Protein AF-A0A926X1R3-F1 (afdb_monomer)

Radius of gyration: 13.19 Å; Cα contacts (8 Å, |Δi|>4): 180; chains: 1; bounding box: 34×24×38 Å

Structure (mmCIF, N/CA/C/O backbone):
data_AF-A0A926X1R3-F1
#
_entry.id   AF-A0A926X1R3-F1
#
loop_
_atom_site.group_PDB
_atom_site.id
_atom_site.type_symbol
_atom_site.label_atom_id
_atom_site.label_alt_id
_atom_site.label_comp_id
_atom_site.label_asym_id
_atom_site.label_entity_id
_atom_site.label_seq_id
_atom_site.pdbx_PDB_ins_code
_atom_site.Cartn_x
_atom_site.Cartn_y
_atom_site.Cartn_z
_atom_site.occupancy
_atom_site.B_iso_or_equiv
_atom_site.auth_seq_id
_atom_site.auth_comp_id
_atom_site.auth_asym_id
_atom_site.auth_atom_id
_atom_site.pdbx_PDB_model_num
ATOM 1 N N . MET A 1 1 ? -13.185 -11.961 1.602 1.00 73.44 1 MET A N 1
ATOM 2 C CA . MET A 1 1 ? -12.074 -11.002 1.695 1.00 73.44 1 MET A CA 1
ATOM 3 C C . MET A 1 1 ? -10.957 -11.623 2.494 1.00 73.44 1 MET A C 1
ATOM 5 O O . MET A 1 1 ? -11.016 -11.673 3.722 1.00 73.44 1 MET A O 1
ATOM 9 N N . GLU A 1 2 ? -9.992 -12.167 1.768 1.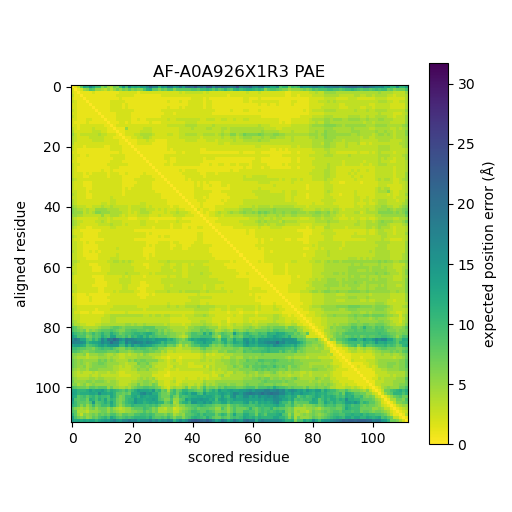00 88.19 2 GLU A N 1
ATOM 10 C CA . GLU A 1 2 ? -8.861 -12.924 2.312 1.00 88.19 2 GLU A CA 1
ATOM 11 C C . GLU A 1 2 ? -7.549 -12.139 2.226 1.00 88.19 2 GLU A C 1
ATOM 13 O O . GLU A 1 2 ? -6.559 -12.522 2.851 1.00 88.19 2 GLU A O 1
ATOM 18 N N . TYR A 1 3 ? -7.562 -11.000 1.528 1.00 93.44 3 TYR A N 1
ATOM 19 C CA . TYR A 1 3 ? -6.367 -10.234 1.217 1.00 93.44 3 TYR A CA 1
ATOM 20 C C . TYR A 1 3 ? -6.502 -8.772 1.679 1.00 93.44 3 TYR A C 1
ATOM 22 O O . TYR A 1 3 ? -7.520 -8.111 1.420 1.00 93.44 3 TYR A O 1
ATOM 30 N N . PRO A 1 4 ? -5.506 -8.252 2.416 1.00 95.44 4 PRO A N 1
ATOM 31 C CA . PRO A 1 4 ? -5.497 -6.874 2.882 1.00 95.44 4 PRO A CA 1
ATOM 32 C C . PRO A 1 4 ? -5.078 -5.906 1.777 1.00 95.44 4 PRO A C 1
ATOM 34 O O . PRO A 1 4 ? -4.168 -6.166 0.992 1.00 95.44 4 PRO A O 1
ATOM 37 N N . CYS A 1 5 ? -5.681 -4.722 1.789 1.00 96.06 5 CYS A N 1
ATOM 38 C CA . CYS A 1 5 ? -5.208 -3.618 0.975 1.00 96.06 5 CYS A CA 1
ATOM 39 C C . CYS A 1 5 ? -3.821 -3.151 1.448 1.00 96.06 5 CYS A C 1
ATOM 41 O O . CYS A 1 5 ? -3.669 -2.818 2.630 1.00 96.06 5 CYS A O 1
ATOM 43 N N . PRO A 1 6 ? -2.824 -3.029 0.552 1.00 95.12 6 PRO A N 1
ATOM 44 C CA . PRO A 1 6 ? -1.479 -2.621 0.944 1.00 95.12 6 PRO A CA 1
ATOM 45 C C . PRO A 1 6 ? -1.415 -1.169 1.436 1.00 95.12 6 PRO A C 1
ATOM 47 O O . PRO A 1 6 ? -0.549 -0.827 2.236 1.00 95.12 6 PRO A O 1
ATOM 50 N N . ALA A 1 7 ? -2.356 -0.314 1.029 1.00 96.31 7 ALA A N 1
ATOM 51 C CA . ALA A 1 7 ? -2.395 1.086 1.441 1.00 96.31 7 ALA A CA 1
ATOM 52 C C . ALA A 1 7 ? -3.014 1.322 2.829 1.00 96.31 7 ALA A C 1
ATOM 54 O O . ALA A 1 7 ? -2.656 2.285 3.498 1.00 96.31 7 ALA A O 1
ATOM 55 N N . CYS A 1 8 ? -3.965 0.496 3.279 1.00 97.00 8 CYS A N 1
ATOM 56 C CA . CYS A 1 8 ? -4.719 0.775 4.515 1.00 97.00 8 CYS A CA 1
ATOM 57 C C . CYS A 1 8 ? -4.806 -0.396 5.505 1.00 97.00 8 CYS A C 1
ATOM 59 O O . CYS A 1 8 ? -5.229 -0.202 6.654 1.00 97.00 8 CYS A O 1
ATOM 61 N N . GLY A 1 9 ? -4.434 -1.597 5.059 1.00 96.25 9 GLY A N 1
ATOM 62 C CA . GLY A 1 9 ? -4.413 -2.835 5.830 1.00 96.25 9 GLY A CA 1
ATOM 63 C C . GLY A 1 9 ? -5.758 -3.505 6.053 1.00 96.25 9 GLY A C 1
ATOM 64 O O . GLY A 1 9 ? -5.812 -4.540 6.708 1.00 96.25 9 GLY A O 1
ATOM 65 N N . PHE A 1 10 ? -6.855 -2.937 5.554 1.00 97.62 10 PHE A N 1
ATOM 66 C CA . PHE A 1 10 ? -8.177 -3.546 5.681 1.00 97.62 10 PHE A CA 1
ATOM 67 C C . PHE A 1 10 ? -8.344 -4.712 4.707 1.00 97.62 10 PHE A C 1
ATOM 69 O O . PHE A 1 10 ? -7.936 -4.614 3.553 1.00 97.62 10 PHE A O 1
ATOM 76 N N . MET A 1 11 ? -8.954 -5.800 5.180 1.00 96.56 11 MET A N 1
ATOM 77 C CA . MET A 1 11 ? -9.228 -7.021 4.416 1.00 96.56 11 MET A CA 1
ATOM 78 C C . MET A 1 11 ? -10.331 -6.758 3.392 1.00 96.56 11 MET A C 1
ATOM 80 O O . MET A 1 11 ? -11.493 -7.012 3.688 1.00 96.56 11 MET A O 1
ATOM 84 N N . THR A 1 12 ? -9.987 -6.189 2.235 1.00 96.56 12 THR A N 1
ATOM 85 C CA . THR A 1 12 ? -10.951 -5.701 1.228 1.00 96.56 12 THR A CA 1
ATOM 86 C C . THR A 1 12 ? -10.942 -6.483 -0.074 1.00 96.56 12 THR A C 1
ATOM 88 O O . THR A 1 12 ? -11.860 -6.296 -0.865 1.00 96.56 12 THR A O 1
ATOM 91 N N . PHE A 1 13 ? -9.935 -7.325 -0.306 1.00 95.25 13 PHE A N 1
ATOM 92 C CA . PHE A 1 13 ? -9.766 -8.033 -1.570 1.00 95.25 13 PHE A CA 1
ATOM 93 C C . PHE A 1 13 ? -10.078 -9.523 -1.420 1.00 95.25 13 PHE A C 1
ATOM 95 O O . PHE A 1 13 ? -9.832 -10.135 -0.372 1.00 95.25 13 PHE A O 1
ATOM 102 N N . ASP A 1 14 ? -10.665 -10.085 -2.472 1.00 93.69 14 ASP A N 1
ATOM 103 C CA . ASP A 1 14 ? -10.999 -11.509 -2.581 1.00 93.69 14 ASP A CA 1
ATOM 104 C C . ASP A 1 14 ? -9.956 -12.293 -3.394 1.00 93.69 14 ASP A C 1
ATOM 106 O O . ASP A 1 14 ? -9.964 -13.518 -3.368 1.00 93.69 14 ASP A O 1
ATOM 110 N N . GLU A 1 15 ? -9.027 -11.592 -4.046 1.00 91.69 15 GLU A N 1
ATOM 111 C CA . GLU A 1 15 ? -7.925 -12.151 -4.831 1.00 91.69 15 GLU A CA 1
ATOM 112 C C . GLU A 1 15 ? -6.571 -11.660 -4.281 1.00 91.69 15 GLU A C 1
ATOM 114 O O . GLU A 1 15 ? -6.540 -10.632 -3.587 1.00 91.69 15 GLU A O 1
ATOM 119 N N . PRO A 1 16 ? -5.463 -12.380 -4.555 1.00 88.94 16 PRO A N 1
ATOM 120 C CA . PRO A 1 16 ? -4.110 -11.909 -4.271 1.00 88.94 16 PRO A CA 1
ATOM 121 C C . PRO A 1 16 ? -3.802 -10.554 -4.920 1.00 88.94 16 PRO A C 1
ATOM 123 O O . PRO A 1 16 ? -4.538 -10.069 -5.778 1.00 88.94 16 PRO A O 1
ATOM 126 N N . SER A 1 17 ? -2.677 -9.957 -4.520 1.00 88.06 17 SER A N 1
ATOM 127 C CA . SER A 1 17 ? -2.229 -8.670 -5.054 1.00 88.06 17 SER A CA 1
ATOM 128 C C . SER A 1 17 ? -2.118 -8.668 -6.576 1.00 88.06 17 SER A C 1
ATOM 130 O O . SER A 1 17 ? -1.576 -9.614 -7.148 1.00 88.06 17 SER A O 1
ATOM 132 N N . GLY A 1 18 ? -2.504 -7.560 -7.203 1.00 89.38 18 GLY A N 1
ATOM 133 C CA . GLY A 1 18 ? -2.535 -7.443 -8.663 1.00 89.38 18 GLY A CA 1
ATOM 134 C C . GLY A 1 18 ? -3.907 -7.749 -9.259 1.00 89.38 18 GLY A C 1
ATOM 135 O O . GLY A 1 18 ? -4.016 -7.944 -10.464 1.00 89.38 18 GLY A O 1
ATOM 136 N N . SER A 1 19 ? -4.959 -7.772 -8.436 1.00 91.81 19 SER A N 1
ATOM 137 C CA . SER A 1 19 ? -6.336 -7.961 -8.902 1.00 91.81 19 SER A CA 1
ATOM 138 C C . SER A 1 19 ? -6.942 -6.714 -9.560 1.00 91.81 19 SER A C 1
ATOM 140 O O . SER A 1 19 ? -8.031 -6.788 -10.127 1.00 91.81 19 SER A O 1
ATOM 142 N N . TYR A 1 20 ? -6.279 -5.552 -9.458 1.00 93.50 20 TYR A N 1
ATOM 143 C CA . TYR A 1 20 ? -6.769 -4.244 -9.924 1.00 93.50 20 TYR A CA 1
ATOM 144 C C . TYR A 1 20 ? -8.120 -3.823 -9.320 1.00 93.50 20 TYR A C 1
ATOM 146 O O . TYR A 1 20 ? -8.790 -2.904 -9.789 1.00 93.50 20 TYR A O 1
ATOM 154 N N . ASN A 1 21 ? -8.543 -4.477 -8.237 1.00 96.06 21 ASN A N 1
ATOM 155 C CA . ASN A 1 21 ? -9.758 -4.110 -7.532 1.00 96.06 21 ASN A CA 1
ATOM 156 C C . ASN A 1 21 ? -9.544 -2.838 -6.707 1.00 96.06 21 ASN A C 1
ATOM 158 O O . ASN A 1 21 ? -8.507 -2.642 -6.072 1.00 96.06 21 ASN A O 1
ATOM 162 N N . LEU A 1 22 ? -10.571 -1.991 -6.644 1.00 97.81 22 LEU A N 1
ATOM 163 C CA . LEU A 1 22 ? -10.555 -0.801 -5.799 1.00 97.81 22 LEU A CA 1
ATOM 164 C C . LEU A 1 22 ? -10.845 -1.165 -4.342 1.00 97.81 22 LEU A C 1
ATOM 166 O O . LEU A 1 22 ? -11.871 -1.762 -4.011 1.00 97.81 22 LEU A O 1
ATOM 170 N N . CYS A 1 23 ? -9.969 -0.741 -3.436 1.00 98.00 23 CYS A N 1
ATOM 171 C CA . CYS A 1 23 ? -10.173 -0.908 -2.007 1.00 98.00 23 CYS A CA 1
ATOM 172 C C . CYS A 1 23 ? -11.412 -0.128 -1.545 1.00 98.00 23 CYS A C 1
ATOM 174 O O . CYS A 1 23 ? -11.416 1.102 -1.538 1.00 98.00 23 CYS A O 1
ATOM 176 N N . ALA A 1 24 ? -12.430 -0.822 -1.032 1.00 97.94 24 ALA A N 1
ATOM 177 C CA . ALA A 1 24 ? -13.658 -0.194 -0.533 1.00 97.94 24 ALA A CA 1
ATOM 178 C C . ALA A 1 24 ? -13.434 0.795 0.635 1.00 97.94 24 ALA A C 1
ATOM 180 O O . ALA A 1 24 ? -14.294 1.636 0.929 1.00 97.94 24 ALA A O 1
ATOM 181 N N . VAL A 1 25 ? -12.282 0.714 1.316 1.00 98.44 25 VAL A N 1
ATOM 182 C CA . VAL A 1 25 ? -11.924 1.586 2.441 1.00 98.44 25 VAL A CA 1
ATOM 183 C C . VAL A 1 25 ? -11.223 2.860 1.986 1.00 98.44 25 VAL A C 1
ATOM 185 O O . VAL A 1 25 ? -11.751 3.941 2.259 1.00 98.44 25 VAL A O 1
ATOM 188 N N . CYS A 1 26 ? -10.083 2.748 1.301 1.00 97.94 26 CYS A N 1
ATOM 189 C CA . CYS A 1 26 ? -9.253 3.903 0.942 1.00 97.94 26 CYS A CA 1
ATOM 190 C C . CYS A 1 26 ? -9.325 4.311 -0.537 1.00 97.94 26 CYS A C 1
ATOM 192 O O . CYS A 1 26 ? -9.014 5.455 -0.832 1.00 97.94 26 CYS A O 1
ATOM 194 N N . ASN A 1 27 ? -9.845 3.456 -1.424 1.00 97.81 27 ASN A N 1
ATOM 195 C CA . ASN A 1 27 ? -9.869 3.606 -2.889 1.00 97.81 27 ASN A CA 1
ATOM 196 C C . ASN A 1 27 ? -8.532 3.375 -3.611 1.00 97.81 27 ASN A C 1
ATOM 198 O O . ASN A 1 27 ? -8.441 3.681 -4.792 1.00 97.81 27 ASN A O 1
ATOM 202 N N . TRP A 1 28 ? -7.525 2.812 -2.941 1.00 97.88 28 TRP A N 1
ATOM 203 C CA . TRP A 1 28 ? -6.338 2.291 -3.6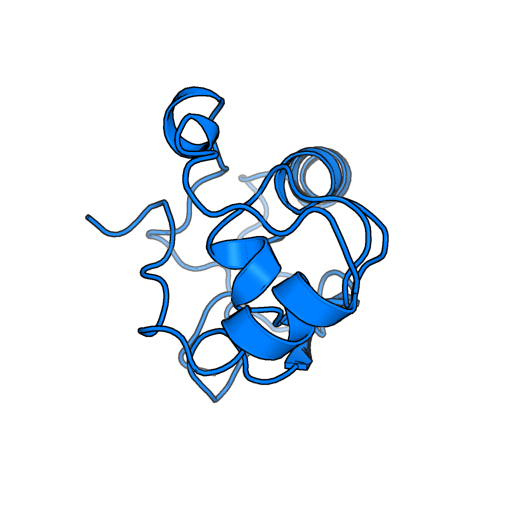25 1.00 97.88 28 TRP A CA 1
ATOM 204 C C . TRP A 1 28 ? -6.720 1.141 -4.565 1.00 97.88 28 TRP A C 1
ATOM 206 O O . TRP A 1 28 ? -7.412 0.215 -4.131 1.00 97.88 28 TRP A O 1
ATOM 216 N N . GLU A 1 29 ? -6.272 1.192 -5.814 1.00 97.88 29 GLU A N 1
ATOM 217 C CA . GLU A 1 29 ? -6.390 0.107 -6.788 1.00 97.88 29 GLU A CA 1
ATOM 218 C C . GLU A 1 29 ? -5.281 -0.921 -6.560 1.00 97.88 29 GLU A C 1
ATOM 220 O O . GLU A 1 29 ? -4.113 -0.556 -6.415 1.00 97.88 29 GLU A O 1
ATOM 225 N N . ASP A 1 30 ? -5.646 -2.200 -6.485 1.00 95.12 30 ASP A N 1
ATOM 226 C CA . ASP A 1 30 ? -4.743 -3.310 -6.174 1.00 95.12 30 ASP A CA 1
ATOM 227 C C . ASP A 1 30 ? -3.736 -3.609 -7.299 1.00 95.12 30 ASP A C 1
ATOM 229 O O . ASP A 1 30 ? -3.861 -4.575 -8.048 1.00 95.12 30 ASP A O 1
ATOM 233 N N . ASP A 1 31 ? -2.735 -2.741 -7.411 1.00 94.00 31 ASP A N 1
ATOM 234 C CA . ASP A 1 31 ? -1.663 -2.784 -8.400 1.00 94.00 31 ASP A CA 1
ATOM 235 C C . ASP A 1 31 ? -0.446 -3.548 -7.845 1.00 94.00 31 ASP A C 1
ATOM 237 O O . ASP A 1 31 ? 0.253 -3.087 -6.935 1.00 94.00 31 ASP A O 1
ATOM 241 N N . GLY A 1 32 ? -0.182 -4.728 -8.416 1.00 92.31 32 GLY A N 1
ATOM 242 C CA . GLY A 1 32 ? 0.951 -5.579 -8.046 1.00 92.31 32 GLY A CA 1
ATOM 243 C C . GLY A 1 32 ? 2.310 -4.938 -8.346 1.00 92.31 32 GLY A C 1
ATOM 244 O O . GLY A 1 32 ? 3.254 -5.095 -7.571 1.00 92.31 32 GLY A O 1
ATOM 245 N N . VAL A 1 33 ? 2.421 -4.133 -9.404 1.00 91.94 33 VAL A N 1
ATOM 246 C CA . VAL A 1 33 ? 3.667 -3.432 -9.740 1.00 91.94 33 VAL A CA 1
ATOM 247 C C . VAL A 1 33 ? 3.967 -2.377 -8.679 1.00 91.94 33 VAL A C 1
ATOM 249 O O . VAL A 1 33 ? 5.092 -2.296 -8.185 1.00 91.94 33 VAL A O 1
ATOM 252 N N . GLN A 1 34 ? 2.959 -1.611 -8.257 1.00 93.25 34 GLN A N 1
ATOM 253 C CA . GLN A 1 34 ? 3.113 -0.637 -7.172 1.00 93.25 34 GLN A CA 1
ATOM 254 C C . GLN A 1 34 ? 3.266 -1.289 -5.792 1.00 93.25 34 GLN A C 1
ATOM 256 O O . GLN A 1 34 ? 3.883 -0.690 -4.913 1.00 93.25 34 GLN A O 1
ATOM 261 N N . LEU A 1 35 ? 2.772 -2.516 -5.588 1.00 92.06 35 LEU A N 1
ATOM 262 C CA . LEU A 1 35 ? 3.090 -3.297 -4.389 1.00 92.06 35 LEU A CA 1
ATOM 263 C C . LEU A 1 35 ? 4.564 -3.722 -4.369 1.00 92.06 35 LEU A C 1
ATOM 265 O O . LEU A 1 35 ? 5.220 -3.608 -3.333 1.00 92.06 35 LEU A O 1
ATOM 269 N N . ARG A 1 36 ? 5.092 -4.179 -5.511 1.00 89.50 36 ARG A N 1
ATOM 270 C CA . ARG A 1 36 ? 6.500 -4.572 -5.667 1.00 89.50 36 ARG A CA 1
ATOM 271 C C . ARG A 1 36 ? 7.452 -3.382 -5.568 1.00 89.50 36 ARG A C 1
ATOM 273 O O . ARG A 1 36 ? 8.538 -3.515 -5.008 1.00 89.50 36 ARG A O 1
ATOM 280 N N . PHE A 1 37 ? 7.040 -2.230 -6.091 1.00 91.06 37 PHE A N 1
ATOM 281 C CA . PHE A 1 37 ? 7.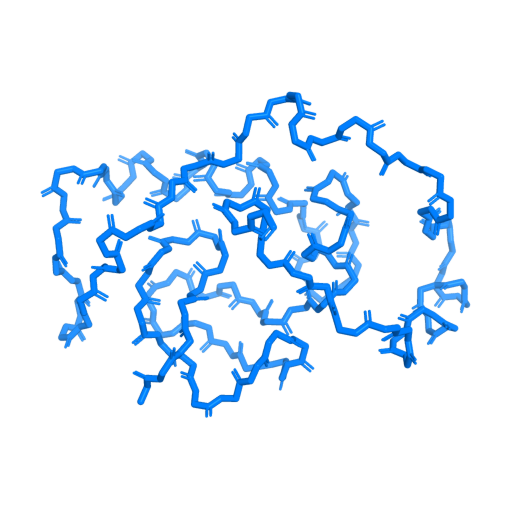813 -0.992 -6.110 1.00 91.06 37 PHE A CA 1
ATOM 282 C C . PHE A 1 37 ? 7.045 0.131 -5.397 1.00 91.06 37 PHE A C 1
ATOM 284 O O . PHE A 1 37 ? 6.502 1.020 -6.058 1.00 91.06 37 PHE A O 1
ATOM 291 N N . PRO A 1 38 ? 7.018 0.157 -4.047 1.00 92.38 38 PRO A N 1
ATOM 292 C CA . PRO A 1 38 ? 6.153 1.068 -3.296 1.00 92.38 38 PRO A CA 1
ATOM 293 C C . PRO A 1 38 ? 6.422 2.558 -3.501 1.00 92.38 38 PRO A C 1
ATOM 295 O O . PRO A 1 38 ? 5.590 3.385 -3.135 1.00 92.38 38 PRO A O 1
ATOM 298 N N . THR A 1 39 ? 7.577 2.914 -4.060 1.00 92.81 39 THR A N 1
ATOM 299 C CA . THR A 1 39 ? 7.977 4.291 -4.38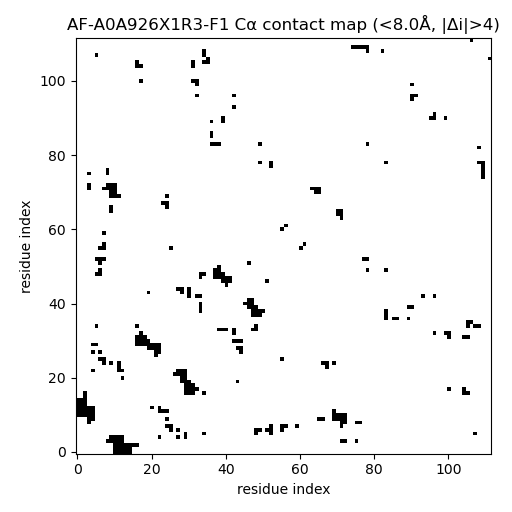2 1.00 92.81 39 THR A CA 1
ATOM 300 C C . THR A 1 39 ? 7.726 4.669 -5.846 1.00 92.81 39 THR A C 1
ATOM 302 O O . THR A 1 39 ? 7.909 5.832 -6.209 1.00 92.81 39 THR A O 1
ATOM 305 N N . MET A 1 40 ? 7.259 3.736 -6.684 1.00 93.00 40 MET A N 1
ATOM 306 C CA . MET A 1 40 ? 6.920 3.998 -8.083 1.00 93.00 40 MET A CA 1
ATOM 307 C C . MET A 1 40 ? 5.662 4.873 -8.180 1.00 93.00 40 MET A C 1
ATOM 309 O O . MET A 1 40 ? 4.584 4.507 -7.707 1.00 93.00 40 MET A O 1
ATOM 313 N N . ARG A 1 41 ? 5.800 6.038 -8.820 1.00 93.81 41 ARG A N 1
ATOM 314 C CA . ARG A 1 41 ? 4.684 6.920 -9.204 1.00 93.81 41 ARG A CA 1
ATOM 315 C C . ARG A 1 41 ? 4.156 6.547 -10.593 1.00 93.81 41 ARG A C 1
ATOM 317 O O . ARG A 1 41 ? 4.878 5.956 -11.389 1.00 93.81 41 ARG A O 1
ATOM 324 N N . GLY A 1 42 ? 2.928 6.953 -10.906 1.00 92.06 42 GLY A N 1
ATOM 325 C CA . GLY A 1 42 ? 2.231 6.542 -12.128 1.00 92.06 42 GLY A CA 1
ATOM 326 C C . GLY A 1 42 ? 1.417 5.267 -11.902 1.00 92.06 42 GLY A C 1
ATOM 327 O O . GLY A 1 42 ? 0.805 5.126 -10.847 1.00 92.06 42 GLY A O 1
ATOM 328 N N . GLY A 1 43 ? 1.398 4.362 -12.882 1.00 89.81 43 GLY A N 1
ATOM 329 C CA . GLY A 1 43 ? 0.614 3.123 -12.802 1.00 89.81 43 GLY A CA 1
ATOM 330 C C . GLY A 1 43 ? -0.888 3.381 -12.665 1.00 89.81 43 GLY A C 1
ATOM 331 O O . GLY A 1 43 ? -1.385 4.414 -13.126 1.00 89.81 43 GLY A O 1
ATOM 332 N N . ALA A 1 44 ? -1.598 2.454 -12.019 1.00 91.50 44 ALA A N 1
ATOM 333 C CA . ALA A 1 44 ? -3.042 2.561 -11.816 1.00 91.50 44 ALA A CA 1
ATOM 334 C C . ALA A 1 44 ? -3.436 3.722 -10.880 1.00 91.50 44 ALA A C 1
ATOM 336 O O . ALA A 1 44 ? -4.427 4.411 -11.117 1.00 91.50 44 ALA A O 1
ATOM 337 N N . ASN A 1 45 ? -2.630 3.993 -9.845 1.00 96.31 45 ASN A N 1
ATOM 338 C CA . ASN A 1 45 ? -2.991 4.953 -8.796 1.00 96.31 45 ASN A CA 1
ATOM 339 C C . ASN A 1 45 ? -2.449 6.378 -9.018 1.00 96.31 45 ASN A C 1
ATOM 341 O O . ASN A 1 45 ? -2.888 7.317 -8.353 1.00 96.31 45 ASN A O 1
ATOM 345 N N . GLY A 1 46 ? -1.477 6.577 -9.914 1.00 94.69 46 GLY A N 1
ATOM 346 C CA . GLY A 1 46 ? -0.810 7.865 -10.165 1.00 94.69 46 GLY A CA 1
ATOM 347 C C . GLY A 1 46 ? 0.156 8.308 -9.052 1.00 94.69 46 GLY A C 1
ATOM 348 O O . GLY A 1 46 ? 1.273 8.758 -9.329 1.00 94.69 46 GLY A O 1
ATOM 349 N N . GLU A 1 47 ? -0.244 8.162 -7.791 1.00 95.94 47 GLU A N 1
ATOM 350 C CA . GLU A 1 47 ? 0.598 8.319 -6.601 1.00 95.94 47 GLU A CA 1
ATOM 351 C C . GLU A 1 47 ? 1.379 7.031 -6.306 1.00 95.94 47 GLU A C 1
ATOM 353 O O . GLU A 1 47 ? 1.015 5.964 -6.790 1.00 95.94 47 GLU A O 1
ATOM 358 N N . ASN A 1 48 ? 2.458 7.113 -5.518 1.00 94.75 48 ASN A N 1
ATOM 359 C CA . ASN A 1 48 ? 3.148 5.907 -5.051 1.00 94.75 48 ASN A CA 1
ATOM 360 C C . ASN A 1 48 ? 2.533 5.396 -3.743 1.00 94.75 48 ASN A C 1
ATOM 362 O O . ASN A 1 48 ? 2.037 6.171 -2.922 1.00 94.75 48 ASN A O 1
ATOM 366 N N . LEU A 1 49 ? 2.607 4.081 -3.554 1.00 95.31 49 LEU A N 1
ATOM 367 C CA . LEU A 1 49 ? 2.002 3.378 -2.428 1.00 95.31 49 LEU A CA 1
ATOM 368 C C . LEU A 1 49 ? 2.545 3.857 -1.072 1.00 95.31 49 LEU A C 1
ATOM 370 O O . LEU A 1 49 ? 1.779 3.970 -0.116 1.00 95.31 49 LEU A O 1
ATOM 374 N N . PHE A 1 50 ? 3.844 4.157 -0.980 1.00 94.56 50 PHE A N 1
ATOM 375 C CA . PHE A 1 50 ? 4.479 4.609 0.258 1.00 94.56 50 PHE A CA 1
ATOM 376 C C . PHE A 1 50 ? 3.871 5.920 0.768 1.00 94.56 50 PHE A C 1
ATOM 378 O O . PHE A 1 50 ? 3.388 5.976 1.900 1.00 94.56 50 PHE A O 1
ATOM 385 N N . GLU A 1 51 ? 3.862 6.967 -0.058 1.00 95.44 51 GLU A N 1
ATOM 386 C CA . GLU A 1 51 ? 3.320 8.279 0.310 1.00 95.44 51 GLU A CA 1
ATOM 387 C C . GLU A 1 51 ? 1.808 8.219 0.525 1.00 95.44 51 GLU A C 1
ATOM 389 O O . GLU A 1 51 ? 1.304 8.763 1.511 1.00 95.44 51 GLU A O 1
ATOM 394 N N . TYR A 1 52 ? 1.098 7.501 -0.349 1.00 97.38 52 TYR A N 1
ATOM 395 C CA . TYR A 1 52 ? -0.344 7.328 -0.241 1.00 97.38 52 TYR A CA 1
ATOM 396 C C . TYR A 1 52 ? -0.737 6.669 1.084 1.00 97.38 52 TYR A C 1
ATOM 398 O O . TYR A 1 52 ? -1.644 7.129 1.779 1.00 97.38 52 TYR A O 1
ATOM 406 N N . GLN A 1 53 ? -0.006 5.635 1.501 1.00 96.00 53 GLN A N 1
ATOM 407 C CA . GLN A 1 53 ? -0.225 4.992 2.789 1.00 96.00 53 GLN A CA 1
ATOM 408 C C . GLN A 1 53 ? -0.024 5.962 3.964 1.00 96.00 53 GLN A C 1
ATOM 410 O O . GLN A 1 53 ? -0.828 5.956 4.899 1.00 96.00 53 GLN A O 1
ATOM 415 N N . GLN A 1 54 ? 1.007 6.816 3.930 1.00 95.50 54 GLN A N 1
ATOM 416 C CA . GLN A 1 54 ? 1.205 7.816 4.988 1.00 95.50 54 GLN A CA 1
ATOM 417 C C . GLN A 1 54 ? 0.025 8.792 5.068 1.00 95.50 54 GLN A C 1
ATOM 419 O O . GLN A 1 54 ? -0.398 9.153 6.167 1.00 95.50 54 GLN A O 1
ATOM 424 N N . GLU A 1 55 ? -0.534 9.200 3.926 1.00 97.25 55 GLU A N 1
ATOM 425 C CA . GLU A 1 55 ? -1.710 10.073 3.881 1.00 97.25 55 GLU A CA 1
ATOM 426 C C . GLU A 1 55 ? -2.960 9.372 4.425 1.00 97.25 55 GLU A C 1
ATOM 428 O O . GLU A 1 55 ? -3.660 9.908 5.287 1.00 97.25 55 GLU A O 1
ATOM 433 N N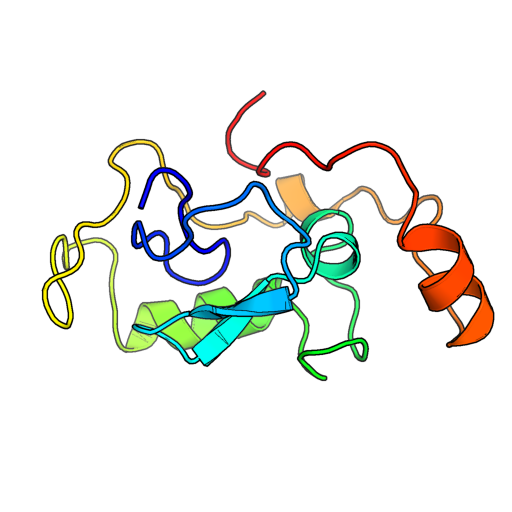 . VAL A 1 56 ? -3.205 8.130 4.003 1.00 97.56 56 VAL A N 1
ATOM 434 C CA . VAL A 1 56 ? -4.320 7.315 4.501 1.00 97.56 56 VAL A CA 1
ATOM 435 C C . VAL A 1 56 ? -4.253 7.157 6.018 1.00 97.56 56 VAL A C 1
ATOM 437 O O . VAL A 1 56 ? -5.275 7.293 6.695 1.00 97.56 56 VAL A O 1
ATOM 440 N N . LEU A 1 57 ? -3.065 6.921 6.579 1.00 96.81 57 LEU A N 1
ATOM 441 C CA . LEU A 1 57 ? -2.875 6.719 8.016 1.00 96.81 57 LEU A CA 1
ATOM 442 C C . LEU A 1 57 ? -3.164 7.965 8.865 1.00 96.81 57 LEU A C 1
ATOM 444 O O . LEU A 1 57 ? -3.453 7.814 10.053 1.00 96.81 57 LEU A O 1
ATOM 448 N N . LYS A 1 58 ? -3.172 9.175 8.286 1.00 97.69 58 LYS A N 1
ATOM 449 C CA . LYS A 1 58 ? -3.635 10.386 8.992 1.00 97.69 58 LYS A CA 1
ATOM 450 C C . LYS A 1 58 ? -5.129 10.312 9.318 1.00 97.69 58 LYS A C 1
ATOM 452 O O . LYS A 1 58 ? -5.546 10.781 10.373 1.00 97.69 58 LYS A O 1
ATOM 457 N N . ASN A 1 59 ? -5.917 9.697 8.434 1.00 97.00 59 ASN A N 1
ATOM 458 C CA . ASN A 1 59 ? -7.372 9.570 8.565 1.00 97.00 59 ASN A CA 1
ATOM 459 C C . ASN A 1 59 ? -7.806 8.210 9.136 1.00 97.00 59 ASN A C 1
ATOM 461 O O . ASN A 1 59 ? -8.846 8.104 9.783 1.00 97.00 59 ASN A O 1
ATOM 465 N N . LEU A 1 60 ? -7.005 7.167 8.914 1.00 97.44 60 LEU A N 1
ATOM 466 C CA . LEU A 1 60 ? -7.232 5.801 9.384 1.00 97.44 60 LEU A CA 1
ATOM 467 C C . LEU A 1 60 ? -6.030 5.316 10.213 1.00 97.44 60 LEU A C 1
ATOM 469 O O . LEU A 1 60 ? -5.339 4.378 9.796 1.00 97.44 60 LEU A O 1
ATOM 473 N N . PRO A 1 61 ? -5.760 5.917 11.389 1.00 97.00 61 PRO A N 1
ATOM 474 C CA . PRO A 1 61 ? -4.591 5.576 12.197 1.00 97.00 61 PRO A CA 1
ATOM 475 C C . PRO A 1 61 ? -4.613 4.111 12.652 1.00 97.00 61 PRO A C 1
ATOM 477 O O . PRO A 1 61 ? -5.660 3.466 12.657 1.00 97.00 61 PRO A O 1
ATOM 480 N N . LEU A 1 62 ? -3.462 3.569 13.068 1.00 95.00 62 LEU A N 1
ATOM 481 C CA . LEU A 1 62 ? -3.289 2.150 13.449 1.00 95.00 62 LEU A CA 1
ATOM 482 C C . LEU A 1 62 ? -4.227 1.658 14.566 1.00 95.00 62 LEU A C 1
ATOM 484 O O . LEU A 1 62 ? -4.489 0.454 14.676 1.00 95.00 62 LEU A O 1
ATOM 488 N N . SER A 1 63 ? -4.731 2.586 15.383 1.00 95.88 63 SER A N 1
ATOM 489 C CA . SER A 1 63 ? -5.735 2.335 16.420 1.00 95.88 63 SER A CA 1
ATOM 490 C C . SER A 1 63 ? -7.112 1.982 15.854 1.00 95.88 63 SER A C 1
ATOM 492 O O . SER A 1 63 ? -7.876 1.289 16.521 1.00 95.88 63 SER A O 1
ATOM 494 N N . VAL A 1 64 ? -7.430 2.397 14.624 1.00 97.62 64 VAL A N 1
ATOM 495 C CA . VAL A 1 64 ? -8.665 2.018 13.931 1.00 97.62 64 VAL A CA 1
ATOM 496 C C . VAL A 1 64 ? -8.522 0.580 13.440 1.00 97.62 64 VAL A C 1
ATOM 498 O O . VAL A 1 64 ? -7.730 0.291 12.546 1.00 97.62 64 VAL A O 1
ATOM 501 N N . LYS A 1 65 ? -9.268 -0.343 14.044 1.00 97.12 65 LYS A N 1
ATOM 502 C CA . LYS A 1 65 ? -9.261 -1.764 13.656 1.00 97.12 65 LYS 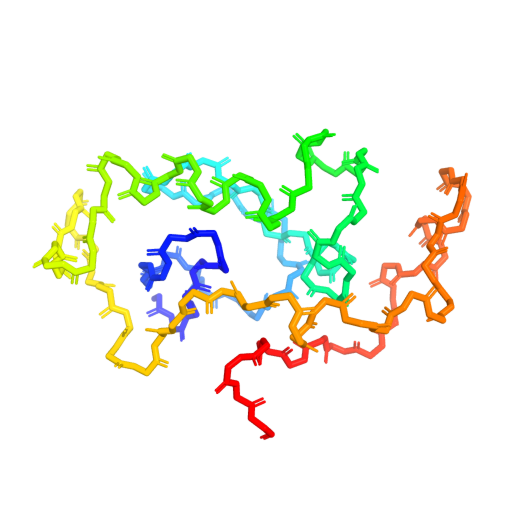A CA 1
ATOM 503 C C . LYS A 1 65 ? -10.395 -2.136 12.708 1.00 97.12 65 LYS A C 1
ATOM 505 O O . LYS A 1 65 ? -10.300 -3.150 12.027 1.00 97.12 65 LYS A O 1
ATOM 510 N N . GLU A 1 66 ? -11.416 -1.288 12.615 1.00 97.94 66 GLU A N 1
ATOM 511 C CA . GLU A 1 66 ? -12.578 -1.487 11.754 1.00 97.94 66 GLU A CA 1
ATOM 512 C C . GLU A 1 66 ? -12.948 -0.191 11.028 1.00 97.94 66 GLU A C 1
ATOM 514 O O . GLU A 1 66 ? -12.954 0.881 11.632 1.00 97.94 66 GLU A O 1
ATOM 519 N N . ALA A 1 67 ? -13.254 -0.281 9.734 1.00 97.62 67 ALA A N 1
ATOM 520 C CA . ALA A 1 67 ? -13.710 0.846 8.923 1.00 97.62 67 ALA A CA 1
ATOM 521 C C . ALA A 1 67 ? -14.629 0.349 7.803 1.00 97.62 67 ALA A C 1
ATOM 523 O O . ALA A 1 67 ? -14.321 -0.632 7.135 1.00 97.62 67 ALA A O 1
ATOM 524 N N . LYS A 1 68 ? -15.770 1.020 7.591 1.00 96.75 68 LYS A N 1
ATOM 525 C CA . LYS A 1 68 ? -16.773 0.670 6.560 1.00 96.75 68 LYS A CA 1
ATOM 526 C C . LYS A 1 68 ? -17.229 -0.809 6.569 1.00 96.75 68 LYS A C 1
ATOM 528 O O . LYS A 1 68 ? -17.608 -1.333 5.530 1.00 96.75 68 LYS A O 1
ATOM 533 N N . GLY A 1 69 ? -17.195 -1.479 7.725 1.00 97.06 69 GLY A N 1
ATOM 534 C CA . GLY A 1 69 ? -17.542 -2.904 7.861 1.00 97.06 69 GLY A CA 1
ATOM 535 C C . GLY A 1 69 ? -16.391 -3.884 7.597 1.00 97.06 69 GLY A C 1
ATOM 536 O O . GLY A 1 69 ? -16.593 -5.092 7.671 1.00 97.06 69 GLY A O 1
ATOM 537 N N . TYR A 1 70 ? -15.185 -3.380 7.331 1.00 97.94 70 TYR A N 1
ATOM 538 C CA . TYR A 1 70 ? -13.982 -4.171 7.088 1.00 97.94 70 TYR A CA 1
ATOM 539 C C . TYR A 1 70 ? -13.079 -4.158 8.318 1.00 97.94 70 TYR A C 1
ATOM 541 O O . TYR A 1 70 ? -12.951 -3.129 8.984 1.00 97.94 70 TYR A O 1
ATOM 549 N N . ARG A 1 71 ? -12.409 -5.282 8.586 1.00 97.75 71 ARG A N 1
ATOM 550 C CA . ARG A 1 71 ? -11.401 -5.415 9.648 1.00 97.75 71 ARG A CA 1
ATOM 551 C C . ARG A 1 71 ? -9.998 -5.216 9.083 1.00 97.75 71 ARG A C 1
ATOM 553 O O . ARG A 1 71 ? -9.723 -5.640 7.961 1.00 97.75 71 ARG A O 1
ATOM 560 N N . ARG A 1 72 ? -9.122 -4.564 9.846 1.00 96.69 72 ARG A N 1
ATOM 561 C CA . ARG A 1 72 ? -7.691 -4.452 9.536 1.00 96.69 72 ARG A CA 1
ATOM 562 C C . ARG A 1 72 ? -6.992 -5.770 9.858 1.00 96.69 72 ARG A C 1
ATOM 564 O O . ARG A 1 72 ? -7.225 -6.317 10.932 1.00 96.69 72 ARG A O 1
ATOM 571 N N . ASP A 1 73 ? -6.155 -6.255 8.944 1.00 94.88 73 ASP A N 1
ATOM 572 C CA . ASP A 1 73 ? -5.293 -7.415 9.181 1.00 94.88 73 ASP A CA 1
ATOM 573 C C . ASP A 1 73 ? -4.399 -7.137 10.400 1.00 94.88 73 ASP A C 1
ATOM 575 O O . ASP A 1 73 ? -3.759 -6.088 10.506 1.00 94.88 73 ASP A O 1
ATOM 579 N N . GLU A 1 74 ? -4.389 -8.070 11.348 1.00 91.62 74 GLU A N 1
ATOM 580 C CA . GLU A 1 74 ? -3.605 -7.982 12.581 1.00 91.62 74 GLU A CA 1
ATOM 581 C C . GLU A 1 74 ? -2.098 -8.025 12.314 1.00 91.62 74 GLU A C 1
ATOM 583 O O . GLU A 1 74 ? -1.319 -7.487 13.099 1.00 91.62 74 GLU A O 1
ATOM 588 N N . GLN A 1 75 ? -1.696 -8.642 11.202 1.00 90.31 75 GLN A N 1
ATOM 589 C CA . GLN A 1 75 ? -0.308 -8.735 10.766 1.00 90.31 75 GLN A CA 1
ATOM 590 C C . GLN A 1 75 ? 0.111 -7.555 9.886 1.00 90.31 75 GLN A C 1
ATOM 592 O O . GLN A 1 75 ? 1.299 -7.412 9.601 1.00 90.31 75 GLN A O 1
ATOM 597 N N . TRP A 1 76 ? -0.833 -6.719 9.441 1.00 93.19 76 TRP A N 1
ATOM 598 C CA . TRP A 1 76 ? -0.512 -5.582 8.587 1.00 93.19 76 TRP A CA 1
ATOM 599 C C . TRP A 1 76 ? 0.240 -4.507 9.362 1.00 93.19 76 TRP A C 1
ATOM 601 O O . TRP A 1 76 ? -0.195 -4.050 10.425 1.00 93.19 76 TRP A O 1
ATOM 611 N N . CYS A 1 77 ? 1.344 -4.048 8.783 1.00 91.00 77 CYS A N 1
ATOM 612 C CA . CYS A 1 77 ? 2.079 -2.895 9.271 1.00 91.00 77 CYS A CA 1
ATOM 613 C C . CYS A 1 77 ? 2.331 -1.886 8.141 1.00 91.00 77 CYS A C 1
ATOM 615 O O . CYS A 1 77 ? 2.225 -2.239 6.965 1.00 91.00 77 CYS A O 1
ATOM 617 N N . PRO A 1 78 ? 2.632 -0.620 8.471 1.00 92.19 78 PRO A N 1
ATOM 618 C CA . PRO A 1 78 ? 3.039 0.364 7.479 1.00 92.19 78 PRO A CA 1
ATOM 619 C C . PRO A 1 78 ? 4.391 0.038 6.831 1.00 92.19 78 PRO A C 1
ATOM 621 O O . PRO A 1 78 ? 5.282 -0.516 7.472 1.00 92.19 78 PRO A O 1
ATOM 624 N N . ILE A 1 79 ? 4.551 0.450 5.577 1.00 90.94 79 ILE A N 1
ATOM 625 C CA . ILE A 1 79 ? 5.798 0.445 4.823 1.00 90.94 79 ILE A CA 1
ATOM 626 C C . ILE A 1 79 ? 6.800 1.342 5.539 1.00 90.94 79 ILE A C 1
ATOM 628 O O . ILE A 1 79 ? 6.511 2.493 5.879 1.00 90.94 79 ILE A O 1
ATOM 632 N N . THR A 1 80 ? 8.008 0.824 5.717 1.00 88.25 80 THR A N 1
ATOM 633 C CA . THR A 1 80 ? 9.161 1.612 6.150 1.00 88.25 80 THR A CA 1
ATOM 634 C C . THR A 1 80 ? 10.049 1.946 4.956 1.00 88.25 80 THR A C 1
ATOM 636 O O . THR A 1 80 ? 10.021 1.252 3.941 1.00 88.25 80 THR A O 1
ATOM 639 N N . LEU A 1 81 ? 10.887 2.981 5.076 1.00 79.19 81 LEU A N 1
ATOM 640 C CA . LEU A 1 81 ? 11.881 3.291 4.041 1.00 79.19 81 LEU A CA 1
ATOM 641 C C . LEU A 1 81 ? 12.807 2.103 3.755 1.00 79.19 81 LEU A C 1
ATOM 643 O O . LEU A 1 81 ? 13.203 1.921 2.609 1.00 79.19 81 LEU A O 1
ATOM 647 N N . ASP A 1 82 ? 13.092 1.273 4.760 1.00 80.12 82 ASP A N 1
ATOM 648 C CA . ASP A 1 82 ? 13.896 0.061 4.596 1.00 80.12 82 ASP A CA 1
ATOM 649 C C . ASP A 1 82 ? 13.206 -0.973 3.697 1.00 80.12 82 ASP A C 1
ATOM 651 O O . ASP A 1 82 ? 13.862 -1.646 2.906 1.00 80.12 82 ASP A O 1
ATOM 655 N N . ASN A 1 83 ? 11.871 -1.037 3.728 1.00 75.88 83 ASN A N 1
ATOM 656 C CA . ASN A 1 83 ? 11.094 -1.883 2.820 1.00 75.88 83 ASN A CA 1
ATOM 657 C C . ASN A 1 83 ? 11.015 -1.320 1.388 1.00 75.88 83 ASN A C 1
ATOM 659 O O . ASN A 1 83 ? 10.670 -2.056 0.470 1.00 75.88 83 ASN A O 1
ATOM 663 N N . CYS A 1 84 ? 11.354 -0.045 1.181 1.00 74.38 84 CYS A N 1
ATOM 664 C CA . CYS A 1 84 ? 11.335 0.617 -0.127 1.00 74.38 84 CYS A CA 1
ATOM 665 C C . CYS A 1 84 ? 12.667 0.527 -0.894 1.00 74.38 84 CYS A C 1
ATOM 667 O O . CYS A 1 84 ? 12.775 1.098 -1.978 1.00 74.38 84 CYS A O 1
ATOM 669 N N . GLN A 1 85 ? 13.705 -0.109 -0.338 1.00 65.44 85 GLN A N 1
ATOM 670 C CA . GLN A 1 85 ? 15.081 0.058 -0.833 1.00 65.44 85 GLN A CA 1
ATOM 671 C C . GLN A 1 85 ? 15.373 -0.638 -2.167 1.00 65.44 85 GLN A C 1
ATOM 673 O O . GLN A 1 85 ? 16.352 -0.284 -2.825 1.00 65.44 85 GLN A O 1
ATOM 678 N N . ASN A 1 86 ? 14.549 -1.596 -2.597 1.00 68.06 86 ASN A N 1
ATOM 679 C CA . ASN A 1 86 ? 14.788 -2.280 -3.860 1.00 68.06 86 ASN A CA 1
ATOM 680 C C . ASN A 1 86 ? 14.099 -1.570 -5.036 1.00 68.06 86 ASN A C 1
ATOM 682 O O . ASN A 1 86 ? 12.924 -1.797 -5.315 1.00 68.06 86 ASN A O 1
ATOM 686 N N . ALA A 1 87 ? 14.856 -0.723 -5.733 1.00 74.19 87 ALA A N 1
ATOM 687 C CA . ALA A 1 87 ? 14.450 -0.127 -7.007 1.00 74.19 87 ALA A CA 1
ATOM 688 C C . ALA A 1 87 ? 14.963 -0.915 -8.230 1.00 74.19 87 ALA A C 1
ATOM 690 O O . ALA A 1 87 ? 14.765 -0.483 -9.366 1.00 74.19 87 ALA A O 1
ATOM 691 N N . GLU A 1 88 ? 15.649 -2.046 -8.028 1.00 82.56 88 GLU A N 1
ATOM 692 C CA . GLU A 1 88 ? 16.155 -2.867 -9.126 1.00 82.56 88 GLU A CA 1
ATOM 693 C C . GLU A 1 88 ? 14.987 -3.432 -9.941 1.00 82.56 88 GLU A C 1
ATOM 695 O O . GLU A 1 88 ? 14.108 -4.119 -9.419 1.00 82.56 88 GLU A O 1
ATOM 700 N N . GLY A 1 89 ? 14.967 -3.118 -11.237 1.00 83.56 89 GLY A N 1
ATOM 701 C CA . GLY A 1 89 ? 13.879 -3.509 -12.133 1.00 83.56 89 GLY A CA 1
ATOM 702 C C . GLY A 1 89 ? 12.605 -2.673 -11.992 1.00 83.56 89 GLY A C 1
ATOM 703 O O . GLY A 1 89 ? 11.589 -3.065 -12.558 1.00 83.56 89 GLY A O 1
ATOM 704 N N . MET A 1 90 ? 12.637 -1.544 -11.269 1.00 88.38 90 MET A N 1
ATOM 705 C CA . MET A 1 90 ? 11.506 -0.615 -11.211 1.00 88.38 90 MET A CA 1
ATOM 706 C C . MET A 1 90 ? 11.252 0.001 -12.597 1.00 88.38 90 MET A C 1
ATOM 708 O O . MET A 1 90 ? 12.159 0.655 -13.129 1.00 88.38 90 MET A O 1
ATOM 712 N N . PRO A 1 91 ? 10.032 -0.126 -13.147 1.00 90.44 91 PRO A N 1
ATOM 713 C CA . PRO A 1 91 ? 9.685 0.455 -14.436 1.00 90.44 91 PRO A CA 1
ATOM 714 C C . PRO A 1 91 ? 9.909 1.968 -14.509 1.00 90.44 91 PRO A C 1
ATOM 716 O O . PRO A 1 91 ? 9.496 2.714 -13.622 1.00 90.44 91 PRO A O 1
ATOM 719 N N . GLN A 1 92 ? 10.521 2.429 -15.599 1.00 90.06 92 GLN A N 1
ATOM 720 C CA . GLN A 1 92 ? 10.743 3.848 -15.911 1.00 90.06 92 GLN A CA 1
ATOM 721 C C . GLN A 1 92 ? 9.857 4.349 -17.060 1.00 90.06 92 GLN A C 1
ATOM 723 O O . GLN A 1 92 ? 9.856 5.538 -17.388 1.00 90.06 92 GLN A O 1
ATOM 728 N N . SER A 1 93 ? 9.096 3.454 -17.690 1.00 91.19 93 SER A N 1
ATOM 729 C CA . SER A 1 93 ? 8.195 3.770 -18.795 1.00 91.19 93 SER A CA 1
ATOM 730 C C . SER A 1 93 ? 6.902 2.960 -18.718 1.00 91.19 93 SER A C 1
ATOM 732 O O . SER A 1 93 ? 6.831 1.937 -18.042 1.00 91.19 93 SER A O 1
ATOM 734 N N . GLY A 1 94 ? 5.873 3.398 -19.452 1.00 87.69 94 GLY 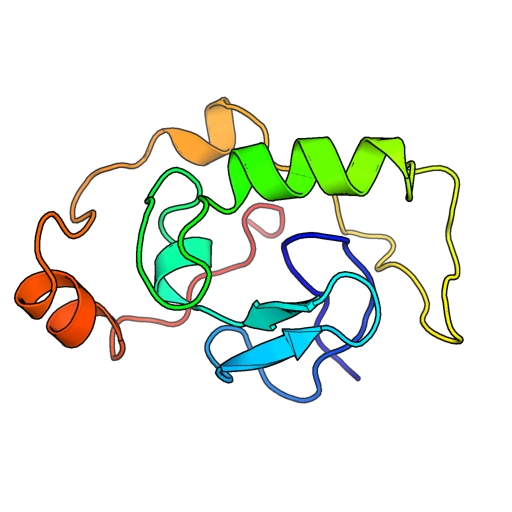A N 1
ATOM 735 C CA . GLY A 1 94 ? 4.619 2.647 -19.558 1.00 87.69 94 GLY A CA 1
ATOM 736 C C . GLY A 1 94 ? 4.795 1.263 -20.196 1.00 87.69 94 GLY A C 1
ATOM 737 O O . GLY A 1 94 ? 4.081 0.338 -19.828 1.00 87.69 94 GLY A O 1
ATOM 738 N N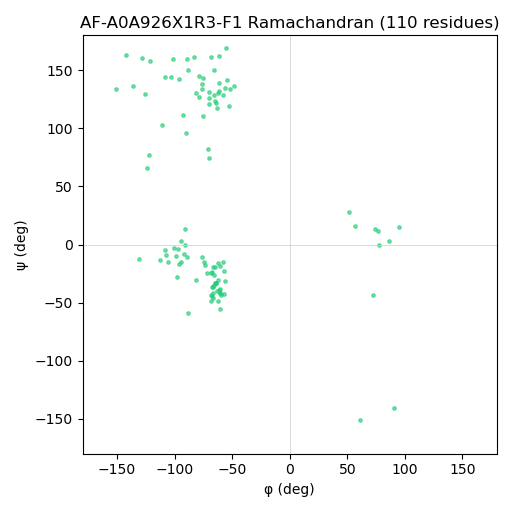 . CYS A 1 95 ? 5.767 1.105 -21.104 1.00 90.38 95 CYS A N 1
ATOM 739 C CA . CYS A 1 95 ? 6.094 -0.195 -21.692 1.00 90.38 95 CYS A CA 1
ATOM 740 C C . CYS A 1 95 ? 6.707 -1.134 -20.648 1.00 90.38 95 CYS A C 1
ATOM 742 O O . CYS A 1 95 ? 6.232 -2.247 -20.485 1.00 90.38 95 CYS A O 1
ATOM 744 N N . GLU A 1 96 ? 7.693 -0.656 -19.884 1.00 90.31 96 GLU A N 1
ATOM 745 C CA . GLU A 1 96 ? 8.308 -1.449 -18.808 1.00 90.31 96 GLU A CA 1
ATOM 746 C C . GLU A 1 96 ? 7.307 -1.784 -17.696 1.00 90.31 96 GLU A C 1
ATOM 748 O O . GLU A 1 96 ? 7.374 -2.855 -17.101 1.00 90.31 96 GLU A O 1
ATOM 753 N N . TYR A 1 97 ? 6.359 -0.881 -17.424 1.00 89.44 97 TYR A N 1
ATOM 754 C CA . TYR A 1 97 ? 5.264 -1.145 -16.497 1.00 89.44 97 TYR A CA 1
ATOM 755 C C . TYR A 1 97 ? 4.403 -2.297 -17.016 1.00 89.44 97 TYR A C 1
ATOM 757 O O . TYR A 1 97 ? 4.143 -3.243 -16.277 1.00 89.44 97 TYR A O 1
ATOM 765 N N . PHE A 1 98 ? 4.016 -2.252 -18.293 1.00 88.75 98 PHE A N 1
ATOM 766 C CA . PHE A 1 98 ? 3.223 -3.305 -18.921 1.00 88.75 98 PHE A CA 1
ATOM 767 C C . PHE A 1 98 ? 3.945 -4.661 -18.898 1.00 88.75 98 PHE A C 1
ATOM 769 O O . PHE A 1 98 ? 3.338 -5.663 -18.535 1.00 88.75 98 PHE A O 1
ATOM 776 N N . ASP A 1 99 ? 5.250 -4.680 -19.173 1.00 88.25 99 ASP A N 1
ATOM 777 C CA . ASP A 1 99 ? 6.075 -5.895 -19.119 1.00 88.25 99 ASP A CA 1
ATOM 778 C C . ASP A 1 99 ? 6.205 -6.476 -17.696 1.00 88.25 99 ASP A C 1
ATOM 780 O O . ASP A 1 99 ? 6.556 -7.643 -17.526 1.00 88.25 99 ASP A O 1
ATOM 784 N N . SER A 1 100 ? 5.929 -5.674 -16.662 1.00 84.94 100 SER A N 1
ATOM 785 C CA . SER A 1 100 ? 6.038 -6.082 -15.258 1.00 84.94 100 SER A CA 1
ATOM 786 C C . SER A 1 100 ? 4.751 -6.650 -14.651 1.00 84.94 100 SER A C 1
ATOM 788 O O . SER A 1 100 ? 4.808 -7.180 -13.542 1.00 84.94 100 SER A O 1
ATOM 790 N N . ILE A 1 101 ? 3.617 -6.572 -15.361 1.00 84.00 101 ILE A N 1
ATOM 791 C CA . ILE A 1 101 ? 2.303 -7.034 -14.875 1.00 84.00 101 ILE A CA 1
ATOM 792 C C . ILE A 1 101 ? 2.296 -8.548 -14.615 1.00 84.00 101 ILE A C 1
ATOM 794 O O . ILE A 1 101 ? 1.772 -8.986 -13.597 1.00 84.00 101 ILE A O 1
ATOM 798 N N . ASP A 1 102 ? 2.935 -9.332 -15.487 1.00 73.19 102 ASP A N 1
ATOM 799 C CA . ASP A 1 102 ? 2.990 -10.800 -15.392 1.00 73.19 102 ASP A CA 1
ATOM 800 C C . ASP A 1 102 ? 4.208 -11.314 -14.593 1.00 73.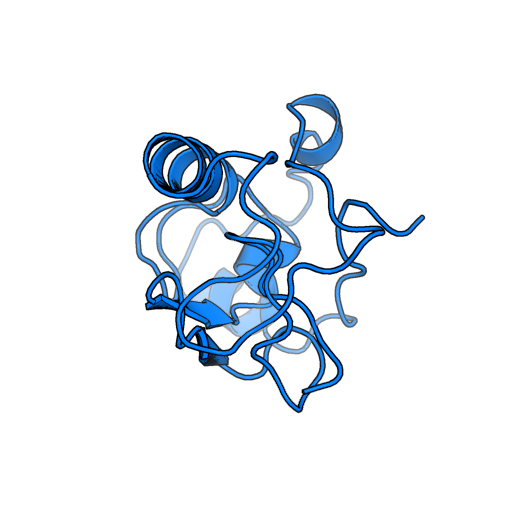19 102 ASP A C 1
ATOM 802 O O . ASP A 1 102 ? 4.572 -12.493 -14.668 1.00 73.19 102 ASP A O 1
ATOM 806 N N . ALA A 1 103 ? 4.898 -10.436 -13.858 1.00 70.38 103 ALA A N 1
ATOM 807 C CA . ALA A 1 103 ? 5.992 -10.847 -12.985 1.00 70.38 103 ALA A CA 1
ATOM 808 C C . ALA A 1 103 ? 5.471 -11.670 -11.788 1.00 70.38 103 ALA A C 1
ATOM 810 O O . ALA A 1 103 ? 4.290 -11.636 -11.456 1.00 70.38 103 ALA A O 1
ATOM 811 N N . GLU A 1 104 ? 6.364 -12.417 -11.130 1.00 69.69 104 GLU A N 1
ATOM 812 C CA . GLU A 1 104 ? 6.036 -13.218 -9.940 1.00 69.69 104 GLU A CA 1
ATOM 813 C C . GLU A 1 104 ? 5.242 -12.404 -8.901 1.00 69.69 104 GLU A C 1
ATOM 815 O O . GLU A 1 104 ? 5.587 -11.249 -8.630 1.00 69.69 104 GLU A O 1
ATOM 820 N N . GLU A 1 105 ? 4.195 -13.015 -8.326 1.00 66.56 105 GLU A N 1
ATOM 821 C CA . GLU A 1 105 ? 3.309 -12.364 -7.357 1.00 66.56 105 GLU A CA 1
ATOM 822 C C . GLU A 1 105 ? 4.128 -11.741 -6.214 1.00 66.56 105 GLU A C 1
ATOM 824 O O . GLU A 1 105 ? 4.837 -12.452 -5.486 1.00 66.56 105 GLU A O 1
ATOM 829 N N . PRO A 1 106 ? 4.057 -10.413 -6.021 1.00 68.81 106 PRO A N 1
ATOM 830 C CA . PRO A 1 106 ? 4.826 -9.774 -4.976 1.00 68.81 106 PRO A CA 1
ATOM 831 C C . PRO A 1 106 ? 4.264 -10.171 -3.616 1.00 68.81 106 PRO A C 1
ATOM 833 O O . PRO A 1 106 ? 3.090 -9.968 -3.306 1.00 68.81 106 PRO A O 1
ATOM 836 N N . LYS A 1 107 ? 5.133 -10.688 -2.746 1.00 74.00 107 LYS A N 1
ATOM 837 C CA . LYS A 1 107 ? 4.783 -10.819 -1.334 1.00 74.00 107 LYS A CA 1
ATOM 838 C C . LYS A 1 107 ? 4.519 -9.434 -0.756 1.00 74.00 107 LYS A C 1
ATOM 840 O O . LYS A 1 107 ? 5.265 -8.486 -1.000 1.00 74.00 107 LYS A O 1
ATOM 845 N N . TYR A 1 108 ? 3.490 -9.338 0.078 1.00 80.25 108 TYR A N 1
ATOM 846 C CA . TYR A 1 108 ? 3.266 -8.155 0.895 1.00 80.25 108 TYR A CA 1
ATOM 847 C C . TYR A 1 108 ? 4.531 -7.790 1.674 1.00 80.25 108 TYR A C 1
ATOM 849 O O . TYR A 1 108 ? 5.131 -8.649 2.314 1.00 80.25 108 TYR A O 1
ATOM 857 N N . TYR A 1 109 ? 4.899 -6.508 1.677 1.00 75.62 109 TYR A N 1
ATOM 858 C CA . TYR A 1 109 ? 6.160 -6.016 2.250 1.00 75.62 109 TYR A CA 1
ATOM 859 C C . TYR A 1 109 ? 6.355 -6.335 3.749 1.00 75.62 109 TYR A C 1
ATOM 861 O O . TYR A 1 109 ? 7.466 -6.233 4.264 1.00 75.62 109 TYR A O 1
ATOM 869 N N . TRP A 1 110 ? 5.291 -6.725 4.458 1.00 77.19 110 TRP A N 1
ATOM 870 C CA . TRP A 1 110 ? 5.305 -7.122 5.869 1.00 77.19 110 TRP A CA 1
ATOM 871 C C . TRP A 1 110 ? 5.298 -8.643 6.102 1.00 77.19 110 TRP A C 1
ATOM 873 O O . TRP A 1 110 ? 5.365 -9.090 7.247 1.00 77.19 110 TRP A O 1
ATOM 883 N N . ARG A 1 111 ? 5.214 -9.452 5.041 1.00 69.81 111 ARG A N 1
ATOM 884 C CA . ARG A 1 111 ? 5.284 -10.917 5.089 1.00 69.81 111 ARG A CA 1
ATOM 885 C C . ARG A 1 111 ? 6.598 -11.356 4.431 1.00 69.81 111 ARG A C 1
ATOM 887 O O . ARG A 1 111 ? 6.713 -11.321 3.210 1.00 69.81 111 ARG A O 1
ATOM 894 N N . ALA A 1 112 ? 7.589 -11.721 5.251 1.00 57.06 112 ALA A N 1
ATOM 895 C CA . ALA A 1 112 ? 8.883 -12.249 4.794 1.00 57.06 112 ALA A CA 1
ATOM 896 C C . ALA A 1 112 ? 8.733 -13.534 3.946 1.00 57.06 112 ALA A C 1
ATOM 898 O O . ALA A 1 112 ? 7.865 -14.379 4.259 1.00 57.06 112 ALA A O 1
#

Nearest PDB structures (foldseek):
  8ey4-assembly1_I  TM=9.841E-01  e=1.108E-05  Escherichia coli O32:H37
  2bmb-assembly1_A  TM=5.385E-01  e=9.310E+00  Saccharomyces cerevisiae

Foldseek 3Di:
DCDADLQQQWPQDPDAALPQDQRPFLRDGRHQLLQQQQCDADDPPNHGSQVSSVVNCVVRPPVNQDDPRTGGDPQHDHDDVVLNPDCDQRDPDPVSSVVCSPPDRDDGSSPD

Solvent-accessible surface area (backbone atoms only — not comparable to full-atom values): 6803 Å² total; per-residue (Å²): 96,83,26,56,37,91,52,77,24,31,35,58,29,82,54,66,77,50,65,60,48,62,27,86,79,84,61,55,49,31,45,32,59,38,63,60,27,29,76,46,62,38,82,93,67,50,56,21,45,51,64,50,23,57,56,46,36,74,80,54,38,89,87,58,54,65,53,98,91,30,46,42,46,90,75,56,67,83,86,48,74,80,74,52,66,64,60,83,86,57,60,90,46,73,65,49,45,60,70,44,68,83,49,81,78,57,66,56,92,73,56,131

Sequence (112 aa):
MEYPCPACGFMTFDEPSGSYNLCAVCNWEDDGVQLRFPTMRGGANGENLFEYQQEVLKNLPLSVKEAKGYRRDEQWCPITLDNCQNAEGMPQSGCEYFDSIDAEEPKYYWRA

pLDDT: mean 90.04, std 9.02, range [57.06, 98.44]

Secondary structure (DSSP, 8-state):
--EE-TTT-BEEESS-TT--PBPTTT--B--HHHHHSTT--BTTTBS-HHHHHHHHHHHS-TT--EETTEEBPTT--PPPGGGG---TT---SHHHHHHTTTSPPPPPTT--

Mean predicted aligned error: 3.99 Å